Protein AF-A0A6G1Q6J1-F1 (afdb_monomer_lite)

Structure (mmCIF, N/CA/C/O backbone):
data_AF-A0A6G1Q6J1-F1
#
_entry.id   AF-A0A6G1Q6J1-F1
#
loop_
_atom_site.group_PDB
_atom_site.id
_atom_site.type_symbol
_atom_site.label_atom_id
_atom_site.label_alt_id
_atom_site.label_comp_id
_atom_site.label_asym_id
_atom_site.label_entity_id
_atom_site.label_seq_id
_atom_site.pdbx_PDB_ins_code
_atom_site.Cartn_x
_atom_site.Cartn_y
_atom_site.Cartn_z
_atom_site.occupancy
_atom_site.B_iso_or_equiv
_atom_site.auth_seq_id
_atom_site.auth_comp_id
_atom_site.auth_asym_id
_atom_site.auth_atom_id
_atom_site.pdbx_PDB_model_num
ATOM 1 N N . MET A 1 1 ? -17.828 8.478 22.880 1.00 62.41 1 MET A N 1
ATOM 2 C CA . MET A 1 1 ? -17.974 9.105 21.548 1.00 62.41 1 MET A CA 1
ATOM 3 C C . MET A 1 1 ? -19.439 9.395 21.264 1.00 62.41 1 MET A C 1
ATOM 5 O O . MET A 1 1 ? -20.286 8.842 21.954 1.00 62.41 1 MET A O 1
ATOM 9 N N . ALA A 1 2 ? -19.732 10.282 20.311 1.00 73.88 2 ALA A N 1
ATOM 10 C CA . ALA A 1 2 ? -21.097 10.616 19.907 1.00 73.88 2 ALA A CA 1
ATOM 11 C C . ALA A 1 2 ? -21.394 10.033 18.522 1.00 73.88 2 ALA A C 1
ATOM 13 O O . ALA A 1 2 ? -20.532 10.051 17.644 1.00 73.88 2 ALA A O 1
ATOM 14 N N . LEU A 1 3 ? -22.614 9.536 18.340 1.00 78.06 3 LEU A N 1
ATOM 15 C CA . LEU A 1 3 ? -23.121 9.134 17.033 1.00 78.06 3 LEU A CA 1
ATOM 16 C C . LEU A 1 3 ? -23.233 10.368 16.130 1.00 78.06 3 LEU A C 1
ATOM 18 O O . LEU A 1 3 ? -23.644 11.434 16.593 1.00 78.06 3 LEU A O 1
ATOM 22 N N . ILE A 1 4 ? -22.916 10.222 14.842 1.00 80.38 4 ILE A N 1
ATOM 23 C CA . ILE A 1 4 ? -23.064 11.318 13.866 1.00 80.38 4 ILE A CA 1
ATOM 24 C C . ILE A 1 4 ? -24.550 11.671 13.682 1.00 80.38 4 ILE A C 1
ATOM 26 O O . ILE A 1 4 ? -24.901 12.826 13.450 1.00 80.38 4 ILE A O 1
ATOM 30 N N . HIS A 1 5 ? -25.433 10.679 13.828 1.00 83.38 5 HIS A N 1
ATOM 31 C CA . HIS A 1 5 ? -26.883 10.836 13.776 1.00 83.38 5 HIS A CA 1
ATOM 32 C C . HIS A 1 5 ? -27.548 10.033 14.901 1.00 83.38 5 HIS A C 1
ATOM 34 O O . HIS A 1 5 ? -27.104 8.935 15.224 1.00 83.38 5 HIS A O 1
ATOM 40 N N . SER A 1 6 ? -28.645 10.540 15.468 1.00 83.75 6 SER A N 1
ATOM 41 C CA . SER A 1 6 ? -29.333 9.938 16.627 1.00 83.75 6 SER A CA 1
ATOM 42 C C . SER A 1 6 ? -29.856 8.516 16.391 1.00 83.75 6 SER A C 1
ATOM 44 O O . SER A 1 6 ? -30.049 7.770 17.345 1.00 83.75 6 SER A O 1
ATOM 46 N N . GLN A 1 7 ? -30.084 8.145 15.130 1.00 84.31 7 GLN A N 1
ATOM 47 C CA . GLN A 1 7 ? -30.519 6.804 14.713 1.00 84.31 7 GLN A CA 1
ATOM 48 C C . GLN A 1 7 ? -29.397 5.963 14.088 1.00 84.31 7 GLN A C 1
ATOM 50 O O . GLN A 1 7 ? -29.643 4.836 13.667 1.00 84.31 7 GLN A O 1
ATOM 55 N N . SER A 1 8 ? -28.187 6.513 13.975 1.00 83.38 8 SER A N 1
ATOM 56 C CA . SER A 1 8 ? -27.030 5.755 13.499 1.00 83.38 8 SER A CA 1
ATOM 57 C C . SER A 1 8 ? -26.648 4.710 14.548 1.00 83.38 8 SER A C 1
ATOM 59 O O . SER A 1 8 ? -26.729 4.988 15.743 1.00 83.38 8 SER A O 1
ATOM 61 N N . GLN A 1 9 ? -26.238 3.515 14.127 1.00 82.19 9 GLN A N 1
ATOM 62 C CA . GLN A 1 9 ? -25.659 2.530 15.045 1.00 82.19 9 GLN A CA 1
ATOM 63 C C . GLN A 1 9 ? -24.138 2.494 14.895 1.00 82.19 9 GLN A C 1
ATOM 65 O O . GLN A 1 9 ? -23.588 2.949 13.891 1.00 82.19 9 GLN A O 1
ATOM 70 N N . GLU A 1 10 ? -23.461 1.942 15.894 1.00 81.88 10 GLU A N 1
ATOM 71 C CA . GLU A 1 10 ? -22.017 1.731 15.850 1.00 81.88 10 GLU A CA 1
ATOM 72 C C . GLU A 1 10 ? -21.672 0.540 14.944 1.00 81.88 10 GLU A C 1
ATOM 74 O O . GLU A 1 10 ? -22.369 -0.476 14.945 1.00 81.88 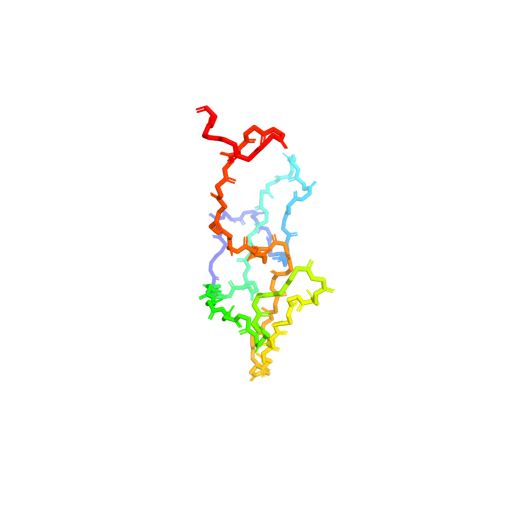10 GLU A O 1
ATOM 79 N N . CYS A 1 11 ? -20.598 0.644 14.160 1.00 75.25 11 CYS A N 1
ATOM 80 C CA . CYS A 1 11 ? -20.082 -0.468 13.354 1.00 75.25 11 CYS A CA 1
ATOM 81 C C . CYS A 1 11 ? -18.569 -0.343 13.170 1.00 75.25 11 CYS A C 1
ATOM 83 O O . CYS A 1 11 ? -18.055 0.760 13.264 1.00 75.25 11 CYS A O 1
ATOM 85 N N . VAL A 1 12 ? -17.878 -1.432 12.814 1.00 67.56 12 VAL A N 1
ATOM 86 C CA . VAL A 1 12 ? -16.417 -1.430 12.593 1.00 67.56 12 VAL A CA 1
ATOM 87 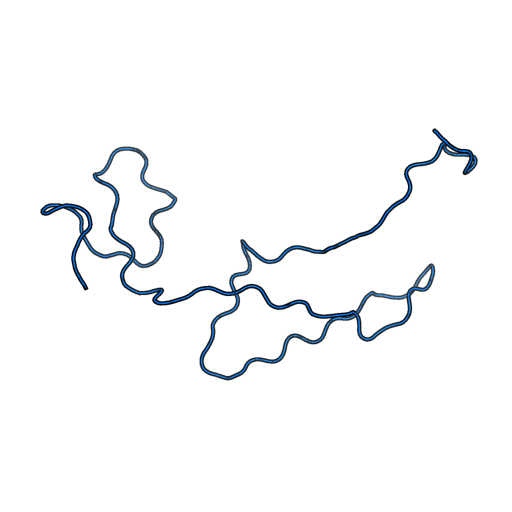C C . VAL A 1 12 ? -16.027 -1.017 11.161 1.00 67.56 12 VAL A C 1
ATOM 89 O O . VAL A 1 12 ? -14.953 -0.455 10.956 1.00 67.56 12 VAL A O 1
ATOM 92 N N . LYS A 1 13 ? -16.868 -1.279 10.149 1.00 65.44 13 LYS A N 1
ATOM 93 C CA . LYS A 1 13 ? -16.634 -0.867 8.750 1.00 65.44 13 LYS A CA 1
ATOM 94 C C . LYS A 1 13 ? -17.963 -0.880 7.978 1.00 65.44 13 LYS A C 1
ATOM 96 O O . LYS A 1 13 ? -18.591 -1.930 7.872 1.00 65.44 13 LYS A O 1
ATOM 101 N N . SER A 1 14 ? -18.412 0.278 7.489 1.00 62.25 14 SER A N 1
ATOM 102 C CA . SER A 1 14 ? -19.781 0.508 6.975 1.00 62.25 14 SER A CA 1
ATOM 103 C C . SER A 1 14 ? -19.938 0.387 5.453 1.00 62.25 14 SER A C 1
ATOM 105 O O . SER A 1 14 ? -21.005 0.671 4.921 1.00 62.25 14 SER A O 1
ATOM 107 N N . GLU A 1 15 ? -18.890 -0.020 4.735 1.00 65.38 15 GLU A N 1
ATOM 108 C CA . GLU A 1 15 ? -18.712 0.264 3.299 1.00 65.38 15 GLU A CA 1
ATOM 109 C C . GLU A 1 15 ? -19.697 -0.436 2.339 1.00 65.38 15 GLU A C 1
ATOM 111 O O . GLU A 1 15 ? -19.664 -0.152 1.144 1.00 65.38 15 GLU A O 1
ATOM 116 N N . LEU A 1 16 ? -20.566 -1.341 2.813 1.00 60.00 16 LEU A N 1
ATOM 117 C CA . LEU A 1 16 ? -21.387 -2.191 1.937 1.00 60.00 16 LEU A CA 1
ATOM 118 C C . LEU A 1 16 ? -22.898 -1.898 1.934 1.00 60.00 16 LEU A C 1
ATOM 120 O O . LEU A 1 16 ? -23.605 -2.461 1.099 1.00 60.00 16 LEU A O 1
ATOM 124 N N . ASP A 1 17 ? -23.411 -1.049 2.829 1.00 66.94 17 ASP A N 1
ATOM 125 C CA . ASP A 1 17 ? -24.849 -0.745 2.904 1.00 66.94 17 ASP A CA 1
ATOM 126 C C . ASP A 1 17 ? -25.151 0.656 2.352 1.00 66.94 17 ASP A C 1
ATOM 128 O O . ASP A 1 17 ? -24.860 1.675 2.975 1.00 66.94 17 ASP A O 1
ATOM 132 N N . LEU A 1 18 ? -25.713 0.691 1.141 1.00 66.25 18 LEU A N 1
ATOM 133 C CA . LEU A 1 18 ? -25.993 1.912 0.377 1.00 66.25 18 LEU A CA 1
ATOM 134 C C . LEU A 1 18 ? -27.341 2.565 0.718 1.00 66.25 18 LEU A C 1
ATOM 136 O O . LEU A 1 18 ? -27.578 3.698 0.298 1.00 66.25 18 LEU A O 1
ATOM 140 N N . PHE A 1 19 ? -28.239 1.861 1.417 1.00 81.88 19 PHE A N 1
ATOM 141 C CA . PHE A 1 19 ? -29.630 2.298 1.598 1.00 81.88 19 PHE A CA 1
ATOM 142 C C . PHE A 1 19 ? -30.036 2.473 3.061 1.00 81.88 19 PHE A C 1
ATOM 144 O O . PHE A 1 19 ? -31.015 3.174 3.333 1.00 81.88 19 PHE A O 1
ATOM 151 N N . ALA A 1 20 ? -29.313 1.869 4.004 1.00 76.31 20 ALA A N 1
ATOM 152 C CA . ALA A 1 20 ? -29.500 2.157 5.417 1.00 76.31 20 ALA A CA 1
ATOM 153 C C . ALA A 1 20 ? -28.926 3.527 5.805 1.00 76.31 20 ALA A C 1
ATOM 155 O O . ALA A 1 20 ? -28.090 4.117 5.118 1.00 76.31 20 ALA A O 1
ATOM 156 N N . ILE A 1 21 ? -29.373 4.031 6.958 1.00 79.88 21 ILE A N 1
ATOM 157 C CA . ILE A 1 21 ? -28.732 5.179 7.600 1.00 79.88 21 ILE A CA 1
ATOM 158 C C . ILE A 1 21 ? -27.268 4.794 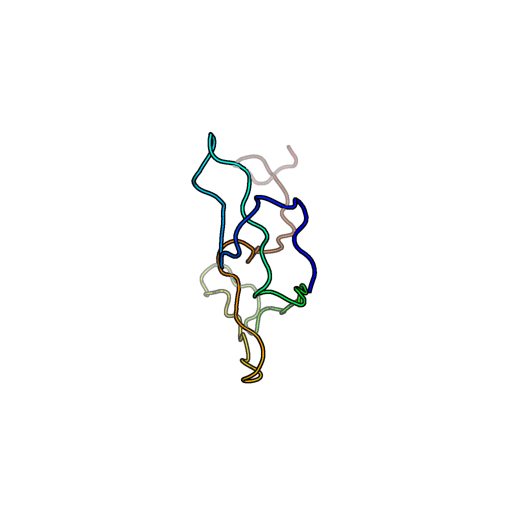7.865 1.00 79.88 21 ILE A C 1
ATOM 160 O O . ILE A 1 21 ? -27.043 3.772 8.517 1.00 79.88 21 ILE A O 1
ATOM 164 N N . PRO A 1 22 ? -26.282 5.593 7.413 1.00 78.69 22 PRO A N 1
ATOM 165 C CA . PRO A 1 22 ? -24.879 5.271 7.610 1.00 78.69 22 PRO A CA 1
ATOM 166 C C . PRO A 1 22 ? -24.563 5.029 9.085 1.00 78.69 22 PRO A C 1
ATOM 168 O O . PRO A 1 22 ? -24.877 5.845 9.962 1.00 78.69 22 PRO A O 1
ATOM 171 N N . TYR A 1 23 ? -23.935 3.892 9.351 1.00 83.06 23 TYR A N 1
ATOM 172 C CA . TYR A 1 23 ? -23.399 3.564 10.661 1.00 83.06 23 TYR A CA 1
ATOM 173 C C . TYR A 1 23 ? -22.262 4.524 11.030 1.00 83.06 23 TYR A C 1
ATOM 175 O O . TYR A 1 23 ? -21.496 4.968 10.172 1.00 83.06 23 TYR A O 1
ATOM 183 N N . THR A 1 24 ? -22.140 4.839 12.315 1.00 82.94 24 THR A N 1
ATOM 184 C CA . THR A 1 24 ? -21.047 5.659 12.834 1.00 82.94 24 THR A CA 1
ATOM 185 C C . THR A 1 24 ? -19.900 4.731 13.207 1.00 82.94 24 THR A C 1
ATOM 187 O O . THR A 1 24 ? -20.062 3.859 14.058 1.00 82.94 24 THR A O 1
ATOM 190 N N . GLN A 1 25 ? -18.734 4.913 12.585 1.00 81.75 25 GLN A N 1
ATOM 191 C CA . GLN A 1 25 ? -17.533 4.197 13.000 1.00 81.75 25 GLN A CA 1
ATOM 192 C C . GLN A 1 25 ? -16.984 4.814 14.296 1.00 81.75 25 GLN A C 1
ATOM 194 O O . GLN A 1 25 ? -16.554 5.965 14.308 1.00 81.75 25 GLN A O 1
ATOM 199 N N . THR A 1 26 ? -17.021 4.044 15.382 1.00 82.25 26 THR A N 1
ATOM 200 C CA . THR A 1 26 ? -16.530 4.401 16.722 1.00 82.25 26 THR A CA 1
ATOM 201 C C . THR A 1 26 ? -15.279 3.625 17.138 1.00 82.25 26 THR A C 1
ATOM 203 O O . THR A 1 26 ? -14.639 3.997 18.109 1.00 82.25 26 THR A O 1
ATOM 206 N N . SER A 1 27 ? -14.905 2.555 16.433 1.00 82.38 27 SER A N 1
ATOM 207 C CA . SER A 1 27 ? -13.788 1.677 16.817 1.00 82.38 27 SER A CA 1
ATOM 208 C C . SER A 1 27 ? -12.413 2.178 16.363 1.00 82.38 27 SER A C 1
ATOM 210 O O . SER A 1 27 ? -11.418 1.878 17.011 1.00 82.38 27 SER A O 1
ATOM 212 N N . ILE A 1 28 ? -12.331 2.920 15.253 1.00 84.69 28 ILE A N 1
ATOM 213 C CA . ILE A 1 28 ? -11.072 3.522 14.783 1.00 84.69 28 ILE A CA 1
ATOM 214 C C . ILE A 1 28 ? -10.974 4.935 15.357 1.00 84.69 28 ILE A C 1
ATOM 216 O O . ILE A 1 28 ? -11.695 5.833 14.927 1.00 84.69 28 ILE A O 1
ATOM 220 N N . GLU A 1 29 ? -10.071 5.137 16.313 1.00 85.12 29 GLU A N 1
ATOM 221 C CA . GLU A 1 29 ? -9.844 6.447 16.942 1.00 85.12 29 GLU A CA 1
ATOM 222 C C . GLU A 1 29 ? -8.893 7.334 16.129 1.00 85.12 29 GLU A C 1
ATOM 224 O O . GLU A 1 29 ? -9.024 8.559 16.111 1.00 85.12 29 GLU A O 1
ATOM 229 N N . LYS A 1 30 ? -7.927 6.713 15.444 1.00 86.31 30 LYS A N 1
ATOM 230 C CA . LYS A 1 30 ? -6.904 7.384 14.643 1.00 86.31 30 LYS A CA 1
ATOM 231 C C . LYS A 1 30 ? -6.450 6.475 13.504 1.00 86.31 30 LYS A C 1
ATOM 233 O O . LYS A 1 30 ? -6.346 5.266 13.669 1.00 86.31 30 LYS A O 1
ATOM 238 N N . ALA A 1 31 ? -6.124 7.084 12.370 1.00 88.00 31 ALA A N 1
ATOM 239 C CA . ALA A 1 31 ? -5.393 6.453 11.280 1.00 88.00 31 ALA A CA 1
ATOM 240 C C . ALA A 1 31 ? -4.202 7.342 10.907 1.00 88.00 31 ALA A C 1
ATOM 242 O O . ALA A 1 31 ? -4.288 8.570 10.976 1.00 88.00 31 ALA A O 1
ATOM 243 N N . THR A 1 32 ? -3.082 6.732 10.531 1.00 90.44 32 THR A N 1
ATOM 244 C CA . THR A 1 32 ? -1.896 7.451 10.060 1.00 90.44 32 THR A CA 1
ATOM 245 C C . THR A 1 32 ? -1.267 6.705 8.897 1.00 90.44 32 THR A C 1
ATOM 247 O O . THR A 1 32 ? -1.349 5.482 8.824 1.00 90.44 32 THR A O 1
ATOM 250 N N . TYR A 1 33 ? -0.609 7.446 8.011 1.00 91.62 33 TYR A N 1
ATOM 251 C CA . TYR A 1 33 ? 0.280 6.866 7.012 1.00 91.62 33 TYR A CA 1
ATOM 252 C C . TYR A 1 33 ? 1.707 6.850 7.552 1.00 91.62 33 TYR A C 1
ATOM 254 O O . TYR A 1 33 ? 2.130 7.783 8.237 1.00 91.62 33 TYR A O 1
ATOM 262 N N . VAL A 1 34 ? 2.434 5.781 7.241 1.00 91.06 34 VAL A N 1
ATOM 263 C CA . VAL A 1 34 ? 3.856 5.630 7.552 1.00 91.06 34 VAL A CA 1
ATOM 264 C C . VAL A 1 34 ? 4.574 5.292 6.256 1.00 91.06 34 VAL A C 1
ATOM 266 O O . VAL A 1 34 ? 4.175 4.373 5.543 1.00 91.06 34 VAL A O 1
ATOM 269 N N . GLU A 1 35 ? 5.624 6.043 5.942 1.00 93.06 35 GLU A N 1
ATOM 270 C CA . GLU A 1 35 ? 6.473 5.760 4.789 1.00 93.06 35 GLU A CA 1
ATOM 271 C C . GLU A 1 35 ? 7.538 4.732 5.172 1.00 93.06 35 GLU A C 1
ATOM 273 O O . GLU A 1 35 ? 8.304 4.933 6.116 1.00 93.06 35 GLU A O 1
ATOM 278 N N . ILE A 1 36 ? 7.584 3.624 4.431 1.00 92.81 36 ILE A N 1
ATOM 279 C CA . ILE A 1 36 ? 8.542 2.539 4.649 1.00 92.81 36 ILE A CA 1
ATOM 280 C C . ILE A 1 36 ? 9.396 2.400 3.384 1.00 92.81 36 ILE A C 1
ATOM 282 O O . ILE A 1 36 ? 8.864 2.025 2.335 1.00 92.81 36 ILE A O 1
ATOM 286 N N . PRO A 1 37 ? 10.707 2.704 3.440 1.00 92.81 37 PRO A N 1
ATOM 287 C CA . PRO A 1 37 ? 11.591 2.495 2.303 1.00 92.81 37 PRO A CA 1
ATOM 288 C C . PRO A 1 37 ? 11.851 0.994 2.080 1.00 92.81 37 PRO A C 1
ATOM 290 O O . PRO A 1 37 ? 11.764 0.204 3.026 1.00 92.81 37 PRO A O 1
ATOM 293 N N . PRO A 1 38 ? 12.199 0.581 0.849 1.00 94.19 38 PRO A N 1
ATOM 294 C CA . PRO A 1 38 ? 12.597 -0.795 0.592 1.00 94.19 38 PRO A CA 1
ATOM 295 C C . PRO A 1 38 ? 13.902 -1.126 1.330 1.00 94.19 38 PRO A C 1
ATOM 297 O O . PRO A 1 38 ? 14.804 -0.294 1.437 1.00 94.19 38 PRO A O 1
ATOM 300 N N . LEU A 1 39 ? 14.007 -2.363 1.812 1.00 94.00 39 LEU A N 1
ATOM 301 C CA . LEU A 1 39 ? 15.236 -2.926 2.369 1.00 94.00 39 LEU A CA 1
ATOM 302 C C . LEU A 1 39 ? 16.250 -3.260 1.274 1.00 94.00 39 LEU A C 1
ATOM 304 O O . LEU A 1 39 ? 17.457 -3.128 1.479 1.00 94.00 39 LEU A O 1
ATOM 308 N N . SER A 1 40 ? 15.758 -3.720 0.123 1.00 90.12 40 SER A N 1
ATOM 309 C CA . SER A 1 40 ? 16.591 -4.132 -0.999 1.00 90.12 40 SER A CA 1
ATOM 310 C C . SER A 1 40 ? 16.881 -2.971 -1.952 1.00 90.12 40 SER A C 1
ATOM 312 O O . SER A 1 40 ? 16.053 -2.091 -2.197 1.00 90.12 40 SER A O 1
ATOM 314 N N . ALA A 1 41 ? 18.087 -2.980 -2.526 1.00 89.31 41 ALA A N 1
ATOM 315 C CA . ALA A 1 41 ? 18.404 -2.112 -3.651 1.00 89.31 41 ALA A CA 1
ATOM 316 C C . ALA A 1 41 ? 17.580 -2.524 -4.882 1.00 89.31 41 ALA A C 1
ATOM 318 O O . ALA A 1 41 ? 17.330 -3.710 -5.111 1.00 89.31 41 ALA A O 1
ATOM 319 N N . ILE A 1 42 ? 17.206 -1.546 -5.709 1.00 89.75 42 ILE A N 1
ATOM 320 C CA . ILE A 1 42 ? 16.484 -1.805 -6.957 1.00 89.75 42 ILE A CA 1
ATOM 321 C C . ILE A 1 42 ? 17.420 -2.547 -7.915 1.00 89.75 42 ILE A C 1
ATOM 323 O O . ILE A 1 42 ? 18.452 -2.017 -8.327 1.00 89.75 42 ILE A O 1
ATOM 327 N N . THR A 1 43 ? 17.047 -3.769 -8.287 1.00 92.19 43 THR A N 1
ATOM 328 C CA . THR A 1 43 ? 17.774 -4.585 -9.265 1.00 92.19 43 THR A CA 1
ATOM 329 C C . THR A 1 43 ? 16.817 -5.076 -10.355 1.00 92.19 43 THR A C 1
ATOM 331 O O . THR A 1 43 ? 15.623 -5.204 -10.087 1.00 92.19 43 THR A O 1
ATOM 334 N N . PRO A 1 44 ? 17.294 -5.374 -11.581 1.00 89.56 44 PRO A N 1
ATOM 335 C CA . PRO A 1 44 ? 16.409 -5.747 -12.692 1.00 89.56 44 PRO A CA 1
ATOM 336 C C . PRO A 1 44 ? 15.571 -7.014 -12.463 1.00 89.56 44 PRO A C 1
ATOM 338 O O . PRO A 1 44 ? 14.531 -7.184 -13.092 1.00 89.56 44 PRO A O 1
ATOM 341 N N . HIS A 1 45 ? 16.036 -7.919 -11.596 1.00 90.19 45 HIS A N 1
ATOM 342 C CA . HIS A 1 45 ? 15.439 -9.246 -11.407 1.00 90.19 45 HIS A CA 1
ATOM 343 C C . HIS A 1 45 ? 15.246 -9.630 -9.933 1.00 90.19 45 HIS A C 1
ATOM 345 O O . HIS A 1 45 ? 14.839 -10.754 -9.648 1.00 90.19 45 HIS A O 1
ATOM 351 N N . GLY A 1 46 ? 15.567 -8.734 -8.997 1.00 90.12 46 GLY A N 1
ATOM 352 C CA . GLY A 1 46 ? 15.417 -8.986 -7.567 1.00 90.12 46 GLY A CA 1
ATOM 353 C C . GLY A 1 46 ? 14.081 -8.475 -7.025 1.00 90.12 46 GLY A C 1
ATOM 354 O O . GLY A 1 46 ? 13.529 -7.510 -7.560 1.00 90.12 46 GLY A O 1
ATOM 355 N N . PRO A 1 47 ? 13.553 -9.096 -5.957 1.00 93.25 47 PRO A N 1
ATOM 356 C CA . PRO A 1 47 ? 12.354 -8.606 -5.296 1.00 93.25 47 PRO A CA 1
ATOM 357 C C . PRO A 1 47 ? 12.614 -7.268 -4.589 1.00 93.25 47 PRO A C 1
ATOM 359 O O . PRO A 1 47 ? 13.700 -7.016 -4.055 1.00 93.25 47 PRO A O 1
ATOM 362 N N . LEU A 1 48 ? 11.583 -6.422 -4.544 1.00 91.88 48 LEU A N 1
ATOM 363 C CA . LEU A 1 48 ? 11.522 -5.305 -3.605 1.00 91.88 48 LEU A CA 1
ATOM 364 C C . LEU A 1 48 ? 10.984 -5.823 -2.276 1.00 91.88 48 LEU A C 1
ATOM 366 O O . LEU A 1 48 ? 9.854 -6.302 -2.204 1.00 91.88 48 LEU A O 1
ATOM 370 N N . GLU A 1 49 ? 11.804 -5.733 -1.237 1.00 93.88 49 GLU A N 1
ATOM 371 C CA . GLU A 1 49 ? 11.457 -6.212 0.096 1.00 93.88 49 GLU A CA 1
ATOM 372 C C . GLU A 1 49 ? 11.181 -5.024 1.011 1.00 93.88 49 GLU A C 1
ATOM 374 O O . GLU A 1 49 ? 11.961 -4.075 1.064 1.00 93.88 49 GLU A O 1
ATOM 379 N N . PHE A 1 50 ? 10.076 -5.084 1.750 1.00 93.44 50 PHE A N 1
ATOM 380 C CA . PHE A 1 50 ? 9.692 -4.080 2.737 1.00 93.44 50 PHE A CA 1
ATOM 381 C C . PHE A 1 50 ? 9.512 -4.762 4.085 1.00 93.44 50 PHE A C 1
ATOM 383 O O . PHE A 1 50 ? 8.958 -5.859 4.164 1.00 93.44 50 PHE A O 1
ATOM 390 N N . TYR A 1 51 ? 9.952 -4.099 5.149 1.00 92.81 51 TYR A N 1
ATOM 391 C CA . TYR A 1 51 ? 9.739 -4.571 6.508 1.00 92.81 51 TYR A CA 1
ATOM 392 C C . TYR A 1 51 ? 8.741 -3.671 7.223 1.00 92.81 51 TYR A C 1
ATOM 394 O O . TYR A 1 51 ? 9.029 -2.513 7.516 1.00 92.81 51 TYR A O 1
ATOM 402 N N . ILE A 1 52 ? 7.559 -4.224 7.492 1.00 91.31 52 ILE A N 1
ATOM 403 C CA . ILE A 1 52 ? 6.481 -3.543 8.206 1.00 91.31 52 ILE A CA 1
ATOM 404 C C . ILE A 1 52 ? 6.505 -4.043 9.649 1.00 91.31 52 ILE A C 1
ATOM 406 O O . ILE A 1 52 ? 6.037 -5.143 9.944 1.00 91.31 52 ILE A O 1
ATOM 410 N N . SER A 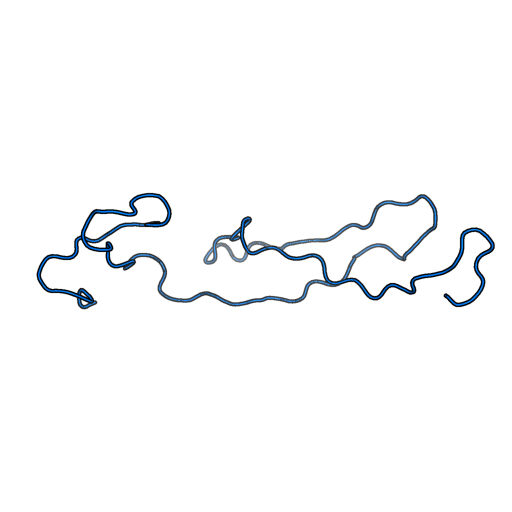1 53 ? 7.088 -3.255 10.553 1.00 86.75 53 SER A N 1
ATOM 411 C CA . SER A 1 53 ? 7.109 -3.589 11.977 1.00 86.75 53 SER A CA 1
ATOM 412 C C . SER A 1 53 ? 5.740 -3.335 12.597 1.00 86.75 53 SER A C 1
ATOM 414 O O . SER A 1 53 ? 5.230 -2.218 12.520 1.00 86.75 53 SER A O 1
ATOM 416 N N . SER A 1 54 ? 5.177 -4.335 13.272 1.00 78.69 54 SER A N 1
ATOM 417 C CA . SER A 1 54 ? 4.063 -4.092 14.188 1.00 78.69 54 SER A CA 1
ATOM 418 C C . SER A 1 54 ? 4.586 -3.454 15.474 1.00 78.69 54 SER A C 1
ATOM 420 O O . SER A 1 54 ? 5.618 -3.871 16.000 1.00 78.69 54 SER A O 1
ATOM 422 N N . ASN A 1 55 ? 3.867 -2.461 15.988 1.00 80.94 55 ASN A N 1
ATOM 423 C CA . ASN A 1 55 ? 4.102 -1.889 17.314 1.00 80.94 55 ASN A CA 1
ATOM 424 C C . ASN A 1 55 ? 3.202 -2.510 18.400 1.00 80.94 55 ASN A C 1
ATOM 426 O O . ASN A 1 55 ? 3.288 -2.104 19.552 1.00 80.94 55 ASN A O 1
ATOM 430 N N . GLY A 1 56 ? 2.362 -3.494 18.053 1.00 81.25 56 GLY A N 1
ATOM 431 C CA . GLY A 1 56 ? 1.435 -4.162 18.974 1.00 81.25 56 GLY A CA 1
ATOM 432 C C . GLY A 1 56 ? 0.188 -3.353 19.354 1.00 81.25 56 GLY A C 1
ATOM 433 O O . GLY A 1 56 ? -0.684 -3.898 20.025 1.00 81.25 56 GLY A O 1
ATOM 434 N N . GLU A 1 57 ? 0.088 -2.098 18.916 1.00 84.69 57 GLU A N 1
ATOM 435 C CA . GLU A 1 57 ? -1.023 -1.189 19.232 1.00 84.69 57 GLU A CA 1
ATOM 436 C C . GLU A 1 57 ? -1.847 -0.842 17.986 1.00 84.69 57 GLU A C 1
ATOM 438 O O . GLU A 1 57 ? -3.074 -0.775 18.052 1.00 84.69 57 GLU A O 1
ATOM 443 N N . ASP A 1 58 ? -1.182 -0.692 16.838 1.00 88.00 58 ASP A N 1
ATOM 444 C CA . ASP A 1 58 ? -1.808 -0.320 15.577 1.00 88.00 58 ASP A CA 1
ATOM 445 C C . ASP A 1 58 ? -2.095 -1.540 14.692 1.00 88.00 58 ASP A C 1
ATOM 447 O O . ASP A 1 58 ? -1.306 -2.486 14.582 1.00 88.00 58 ASP A O 1
ATOM 451 N N . TYR A 1 59 ? -3.225 -1.474 13.989 1.00 86.56 59 TYR A N 1
ATOM 452 C CA . TYR A 1 59 ? -3.587 -2.428 12.945 1.00 86.56 59 TYR A CA 1
ATOM 453 C C . TYR A 1 59 ? -3.167 -1.911 11.568 1.00 86.56 59 TYR A C 1
ATOM 455 O O . TYR A 1 59 ? -3.282 -0.722 11.270 1.00 86.56 59 TYR A O 1
ATOM 463 N N . LEU A 1 60 ? -2.730 -2.824 10.698 1.00 87.62 60 LEU A N 1
ATOM 464 C CA . LEU A 1 60 ? -2.441 -2.507 9.302 1.00 87.62 60 LEU A CA 1
ATOM 465 C C . LEU A 1 60 ? -3.737 -2.490 8.483 1.00 87.62 60 LEU A C 1
ATOM 467 O O . LEU A 1 60 ? -4.412 -3.513 8.356 1.00 87.62 60 LEU A O 1
ATOM 471 N N . ASP A 1 61 ? -4.051 -1.349 7.873 1.00 88.25 61 ASP A N 1
ATOM 472 C CA . ASP A 1 61 ? -5.136 -1.252 6.898 1.00 88.25 61 ASP A CA 1
ATOM 473 C C . ASP A 1 61 ? -4.646 -1.641 5.495 1.00 88.25 61 ASP A C 1
ATOM 475 O O . ASP A 1 61 ? -4.056 -0.844 4.759 1.00 88.25 61 ASP A O 1
ATOM 479 N N . LEU A 1 62 ? -4.909 -2.894 5.117 1.00 84.94 62 LEU A N 1
ATOM 480 C CA . LEU A 1 62 ? -4.510 -3.438 3.818 1.00 84.94 62 LEU A CA 1
ATOM 481 C C . LEU A 1 62 ? -5.188 -2.729 2.638 1.00 84.94 62 LEU A C 1
ATOM 483 O O . LEU A 1 62 ? -4.564 -2.599 1.589 1.00 84.94 62 LEU A O 1
ATOM 487 N N . ASN A 1 63 ? -6.422 -2.233 2.801 1.00 85.75 63 ASN A N 1
ATOM 488 C CA . ASN A 1 63 ? -7.109 -1.508 1.723 1.00 85.75 63 ASN A CA 1
ATOM 489 C C . ASN A 1 63 ? -6.439 -0.162 1.430 1.00 85.75 63 ASN A C 1
ATOM 491 O O . ASN A 1 63 ? -6.493 0.314 0.301 1.00 85.75 63 ASN A O 1
ATOM 495 N N . ASN A 1 64 ? -5.811 0.439 2.441 1.00 88.88 64 ASN A N 1
ATOM 496 C CA . ASN A 1 64 ? -5.144 1.733 2.345 1.00 88.88 64 ASN A CA 1
ATOM 497 C C . ASN A 1 64 ? -3.611 1.610 2.322 1.00 88.88 64 ASN A C 1
ATOM 499 O O . ASN A 1 64 ? -2.902 2.557 2.662 1.00 88.88 64 ASN A O 1
ATOM 503 N N . THR A 1 65 ? -3.086 0.462 1.887 1.00 91.69 65 THR A N 1
ATOM 504 C CA . THR A 1 65 ? -1.650 0.255 1.663 1.00 91.69 65 THR A CA 1
ATOM 505 C C . THR A 1 65 ? -1.303 0.548 0.203 1.00 91.69 65 THR A C 1
ATOM 507 O O . THR A 1 65 ? -1.737 -0.160 -0.701 1.00 91.69 65 THR A O 1
ATOM 510 N N . ASN A 1 66 ? -0.495 1.585 -0.035 1.00 92.94 66 ASN A N 1
ATOM 511 C CA . ASN A 1 66 ? -0.116 2.031 -1.378 1.00 92.94 66 ASN A CA 1
ATOM 512 C C . ASN A 1 66 ? 1.387 1.858 -1.627 1.00 92.94 66 ASN A C 1
ATOM 514 O O . ASN A 1 66 ? 2.202 2.176 -0.761 1.00 92.94 66 ASN A O 1
ATOM 518 N N . LEU A 1 67 ? 1.760 1.426 -2.837 1.00 92.25 67 LEU A N 1
ATOM 519 C CA . LEU A 1 67 ? 3.153 1.418 -3.284 1.00 92.25 67 LEU A CA 1
ATOM 520 C C . LEU A 1 67 ? 3.479 2.745 -3.977 1.00 92.25 67 LEU A C 1
ATOM 522 O O . LEU A 1 67 ? 3.017 3.013 -5.087 1.00 92.25 67 LEU A O 1
ATOM 526 N N . TYR A 1 68 ? 4.305 3.567 -3.338 1.00 91.50 68 TYR A N 1
ATOM 527 C CA . TYR A 1 68 ? 4.807 4.790 -3.955 1.00 91.50 68 TYR A CA 1
ATOM 528 C C . TYR A 1 68 ? 5.897 4.457 -4.981 1.00 91.50 68 TYR A C 1
ATOM 530 O O . TYR A 1 68 ? 6.930 3.882 -4.638 1.00 91.50 68 TYR A O 1
ATOM 538 N N . THR A 1 69 ? 5.686 4.832 -6.246 1.00 90.62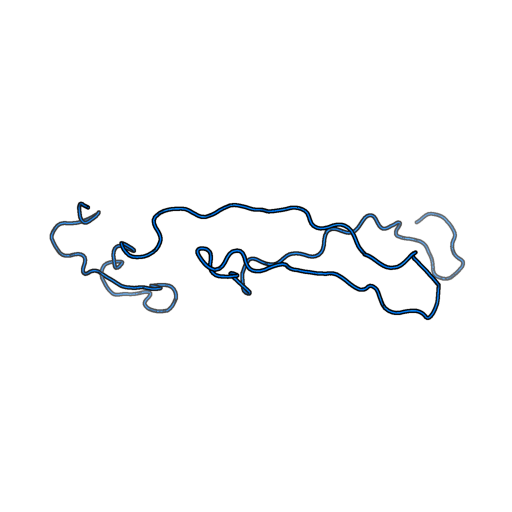 69 THR A N 1
ATOM 539 C CA . THR A 1 69 ? 6.664 4.615 -7.322 1.00 90.62 69 THR A CA 1
ATOM 540 C C . THR A 1 69 ? 6.918 5.897 -8.102 1.00 90.62 69 THR A C 1
ATOM 542 O O . THR A 1 69 ? 6.008 6.675 -8.3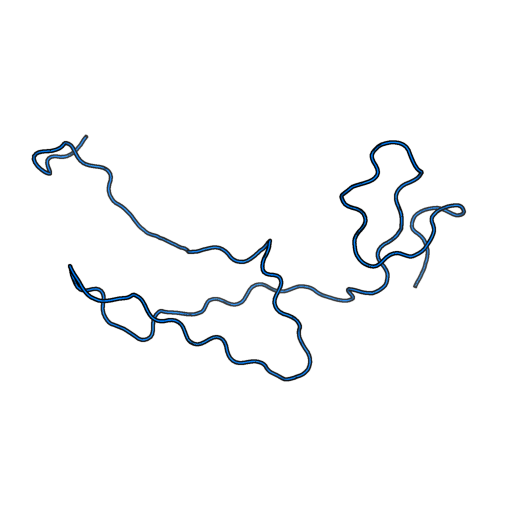84 1.00 90.62 69 THR A O 1
ATOM 545 N N . ARG A 1 70 ? 8.180 6.110 -8.484 1.00 90.75 70 ARG A N 1
ATOM 546 C CA . ARG A 1 70 ? 8.573 7.148 -9.438 1.00 90.75 70 ARG A CA 1
ATOM 547 C C . ARG A 1 70 ? 9.009 6.466 -10.724 1.00 90.75 70 ARG A C 1
ATOM 549 O O . ARG A 1 70 ? 10.105 5.918 -10.791 1.00 90.75 70 ARG A O 1
ATOM 556 N N . VAL A 1 71 ? 8.145 6.502 -11.729 1.00 90.19 71 VAL A N 1
ATOM 557 C CA . VAL A 1 71 ? 8.371 5.842 -13.019 1.00 90.19 71 VAL A CA 1
ATOM 558 C C . VAL A 1 71 ? 8.519 6.863 -14.140 1.00 90.19 71 VAL A C 1
ATOM 560 O O . VAL A 1 71 ? 7.978 7.966 -14.068 1.00 90.19 71 VAL A O 1
ATOM 563 N N . LYS A 1 72 ? 9.258 6.485 -15.184 1.00 90.81 72 LYS A N 1
ATOM 564 C CA . LYS A 1 72 ? 9.300 7.196 -16.461 1.00 90.81 72 LYS A CA 1
ATOM 565 C C . LYS A 1 72 ? 8.582 6.337 -17.492 1.00 90.81 72 LYS A C 1
ATOM 567 O O . LYS A 1 72 ? 8.900 5.160 -17.626 1.00 90.81 72 LYS A O 1
ATOM 572 N N . ILE A 1 73 ? 7.627 6.929 -18.197 1.00 94.00 73 ILE A N 1
ATOM 573 C CA . ILE A 1 73 ? 6.947 6.275 -19.315 1.00 94.00 73 ILE A CA 1
ATOM 574 C C . ILE A 1 73 ? 7.788 6.527 -20.569 1.00 94.00 73 ILE A C 1
ATOM 576 O O . ILE A 1 73 ? 8.193 7.662 -20.816 1.00 94.00 73 ILE A O 1
ATOM 580 N N . THR A 1 74 ? 8.080 5.470 -21.322 1.00 95.94 74 THR A N 1
ATOM 581 C CA . THR A 1 74 ? 8.910 5.515 -22.532 1.00 95.94 74 THR A CA 1
ATOM 582 C C . THR A 1 74 ? 8.244 4.741 -23.662 1.00 95.94 74 THR A C 1
ATOM 584 O O . THR A 1 74 ? 7.385 3.888 -23.424 1.00 95.94 74 THR A O 1
ATOM 587 N N . ASN A 1 75 ? 8.690 4.987 -24.890 1.00 95.81 75 ASN A N 1
ATOM 588 C CA . ASN A 1 75 ? 8.411 4.116 -26.029 1.00 95.81 75 ASN A CA 1
ATOM 589 C C . ASN A 1 75 ? 9.030 2.711 -25.831 1.00 95.81 75 ASN A C 1
ATOM 591 O O . ASN A 1 75 ? 9.887 2.534 -24.954 1.00 95.81 75 ASN A O 1
ATOM 595 N N . PRO A 1 76 ? 8.651 1.701 -26.648 1.00 94.38 76 PRO A N 1
ATOM 596 C CA . PRO A 1 76 ? 9.235 0.355 -26.577 1.00 94.38 76 PRO A CA 1
ATOM 597 C C . PRO A 1 76 ? 10.754 0.310 -26.797 1.00 94.38 76 PRO A C 1
ATOM 599 O O . PRO A 1 76 ? 11.412 -0.615 -26.331 1.00 94.38 76 PRO A O 1
ATOM 602 N N . ASP A 1 77 ? 11.308 1.299 -27.500 1.00 93.56 77 ASP A N 1
ATOM 603 C CA . ASP A 1 77 ? 12.747 1.461 -27.731 1.00 93.56 77 ASP A CA 1
ATOM 604 C C . ASP A 1 77 ? 13.470 2.226 -26.602 1.00 93.56 77 ASP A C 1
ATOM 606 O O . ASP A 1 77 ? 14.683 2.419 -26.662 1.00 93.56 77 ASP A O 1
ATOM 610 N N . GLY A 1 78 ? 12.741 2.647 -25.561 1.00 89.94 78 GLY A N 1
ATOM 611 C CA . GLY A 1 78 ? 13.267 3.393 -24.418 1.00 89.94 78 GLY A CA 1
ATOM 612 C C . GLY A 1 78 ? 13.397 4.904 -24.636 1.00 89.94 78 GLY A C 1
ATOM 613 O O . GLY A 1 78 ? 13.843 5.600 -23.720 1.00 89.94 78 GLY A O 1
ATOM 614 N N . SER A 1 79 ? 13.011 5.425 -25.804 1.00 93.94 79 SER A N 1
ATOM 615 C CA . SER A 1 79 ? 12.969 6.869 -26.056 1.00 93.94 79 SER A CA 1
ATOM 616 C C . SER A 1 79 ? 11.843 7.560 -25.276 1.00 93.94 79 SER A C 1
ATOM 618 O O . SER A 1 79 ? 10.895 6.919 -24.808 1.00 93.94 79 SER A O 1
ATOM 620 N N . ASP A 1 80 ? 11.970 8.878 -25.107 1.00 91.31 80 ASP A N 1
ATOM 621 C CA . ASP A 1 80 ? 10.929 9.700 -24.486 1.00 91.31 80 ASP A CA 1
ATOM 622 C C . ASP A 1 80 ? 9.629 9.598 -25.288 1.00 91.31 80 ASP A C 1
ATOM 624 O O . ASP A 1 80 ? 9.663 9.568 -26.521 1.00 91.31 80 ASP A O 1
ATOM 628 N N . LEU A 1 81 ? 8.509 9.503 -24.566 1.00 83.06 81 LEU A N 1
ATOM 629 C CA . LEU A 1 81 ? 7.175 9.449 -25.159 1.00 83.06 81 LEU A CA 1
ATOM 630 C C . LEU A 1 81 ? 6.825 10.765 -25.870 1.00 83.06 81 LEU A C 1
ATOM 632 O O . LEU A 1 81 ? 7.084 11.836 -25.270 1.00 83.06 81 LEU A O 1
#

Radius of gyration: 20.54 Å; chains: 1; bounding box: 49×21×49 Å

Foldseek 3Di:
DDWPDPPAAEDCDQPPDPPDDTHDHPPDPDDDDDDWAFPDDDDPPDDGHTDDDDPVPDDDDPVPDDDDDDDADADPVRHHD

Secondary structure (DSSP, 8-state):
---SSTTPPEES--TT-SSSPPPEE-S-----------SSPP-SSSPP-------SSPPP-GGG---------B-TTS-B-

pLDDT: mean 85.29, std 8.61, range [60.0, 95.94]

Sequence (81 aa):
MALIHSQSQECVKSELDLFAIPYTQTSIEKATYVEIPPLSAITPHGPLEFYISSNGEDYLDLNNTNLYTRVKITNPDGSDL

Organism: Channa argus (NCBI:txid215402)